Protein AF-A0A060A0N1-F1 (afdb_monomer)

Structure (mmCIF, N/CA/C/O backbone):
data_AF-A0A060A0N1-F1
#
_entry.id   AF-A0A060A0N1-F1
#
loop_
_atom_site.group_PDB
_atom_site.id
_atom_site.type_symbol
_atom_site.label_atom_id
_atom_site.label_alt_id
_atom_site.label_comp_id
_atom_site.label_asym_id
_atom_site.label_entity_id
_atom_site.label_seq_id
_atom_site.pdbx_PDB_ins_code
_atom_site.Cartn_x
_atom_site.Cartn_y
_atom_site.Cartn_z
_atom_site.occupancy
_atom_site.B_iso_or_equiv
_atom_site.auth_seq_id
_atom_site.auth_comp_id
_atom_site.auth_asym_id
_atom_site.auth_atom_id
_atom_site.pdbx_PDB_model_num
ATOM 1 N N . MET A 1 1 ? -32.993 4.330 38.661 1.00 51.53 1 MET A N 1
ATOM 2 C CA . MET A 1 1 ? -32.007 5.264 38.070 1.00 51.53 1 MET A CA 1
ATOM 3 C C . MET A 1 1 ? -31.323 4.557 36.906 1.00 51.53 1 MET A C 1
ATOM 5 O O . MET A 1 1 ? -30.610 3.595 37.146 1.00 51.53 1 MET A O 1
ATOM 9 N N . LEU A 1 2 ? -31.595 4.959 35.661 1.00 53.06 2 LEU A N 1
ATOM 10 C CA . LEU A 1 2 ? -30.929 4.419 34.467 1.00 53.06 2 LEU A CA 1
ATOM 11 C C . LEU A 1 2 ? -29.713 5.295 34.162 1.00 53.06 2 LEU A C 1
ATOM 13 O O . LEU A 1 2 ? -29.866 6.470 33.826 1.00 53.06 2 LEU A O 1
ATOM 17 N N . ALA A 1 3 ? -28.510 4.745 34.322 1.00 56.28 3 ALA A N 1
ATOM 18 C CA . ALA A 1 3 ? -27.291 5.417 33.899 1.00 56.28 3 ALA A CA 1
ATOM 19 C C . ALA A 1 3 ? -27.358 5.639 32.381 1.00 56.28 3 ALA A C 1
ATOM 21 O O . ALA A 1 3 ? -27.502 4.690 31.611 1.00 56.28 3 ALA A O 1
ATOM 22 N N . LYS A 1 4 ? -27.279 6.902 31.951 1.00 57.81 4 LYS A N 1
ATOM 23 C CA . LYS A 1 4 ? -27.106 7.251 30.541 1.00 57.81 4 LYS A CA 1
ATOM 24 C C . LYS A 1 4 ? -25.736 6.729 30.115 1.00 57.81 4 LYS A C 1
ATOM 26 O O . LYS A 1 4 ? -24.717 7.334 30.434 1.00 57.81 4 LYS A O 1
ATOM 31 N N . VAL A 1 5 ? 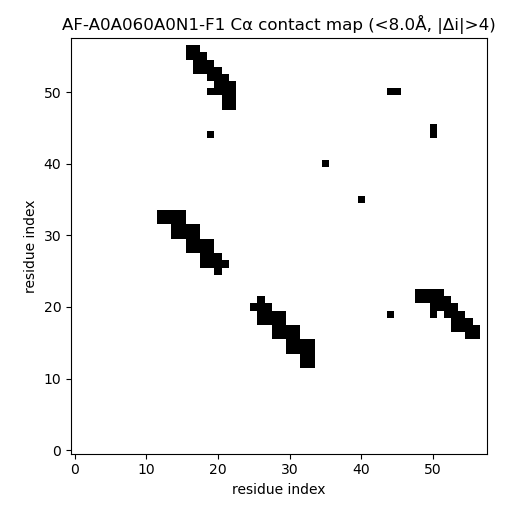-25.707 5.585 29.437 1.00 65.94 5 VAL A N 1
ATOM 32 C CA . VAL A 1 5 ? -24.495 5.084 28.789 1.00 65.94 5 VAL A CA 1
ATOM 33 C C . VAL A 1 5 ? -24.237 6.003 27.603 1.00 65.94 5 VAL A C 1
ATOM 35 O O . VAL A 1 5 ? -24.809 5.829 26.531 1.00 65.94 5 VAL A O 1
ATOM 38 N N . THR A 1 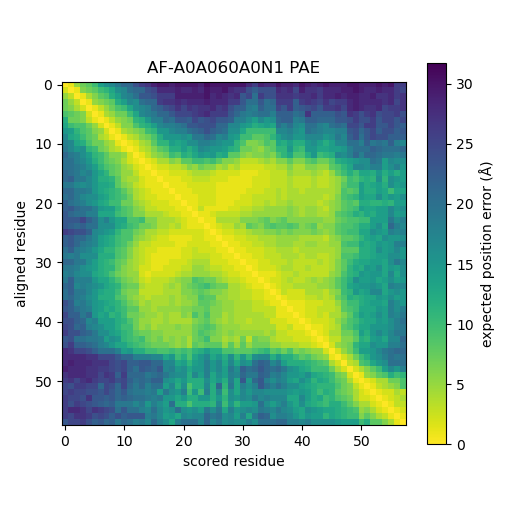6 ? -23.434 7.044 27.810 1.00 68.38 6 THR A N 1
ATOM 39 C CA . THR A 1 6 ? -22.919 7.858 26.710 1.00 68.38 6 THR A CA 1
ATOM 40 C C . THR A 1 6 ? -22.069 6.933 25.841 1.00 68.38 6 THR A C 1
ATOM 42 O O . THR A 1 6 ? -21.078 6.399 26.349 1.00 68.38 6 THR A O 1
ATOM 45 N N . PRO A 1 7 ? -22.427 6.686 24.569 1.00 68.62 7 PRO A N 1
ATOM 46 C CA . PRO A 1 7 ? -21.623 5.828 23.717 1.00 68.62 7 PRO A CA 1
ATOM 47 C C . PRO A 1 7 ? -20.260 6.496 23.543 1.00 68.62 7 PRO A C 1
ATOM 49 O O . PRO A 1 7 ? -20.148 7.565 22.940 1.00 68.62 7 PRO A O 1
ATOM 52 N N . LYS A 1 8 ? -19.213 5.892 24.117 1.00 70.88 8 LYS A N 1
ATOM 53 C CA . LYS A 1 8 ? -17.838 6.297 23.825 1.00 70.88 8 LYS A CA 1
ATOM 54 C C . LYS A 1 8 ? -17.643 6.134 22.322 1.00 70.88 8 LYS A C 1
ATOM 56 O O . LYS A 1 8 ? -17.847 5.047 21.784 1.00 70.88 8 LYS A O 1
ATOM 61 N N . ARG A 1 9 ? -17.280 7.228 21.645 1.00 72.50 9 ARG A N 1
ATOM 62 C CA . ARG A 1 9 ? -16.864 7.186 20.242 1.00 72.50 9 ARG A CA 1
ATOM 63 C C . ARG A 1 9 ? -1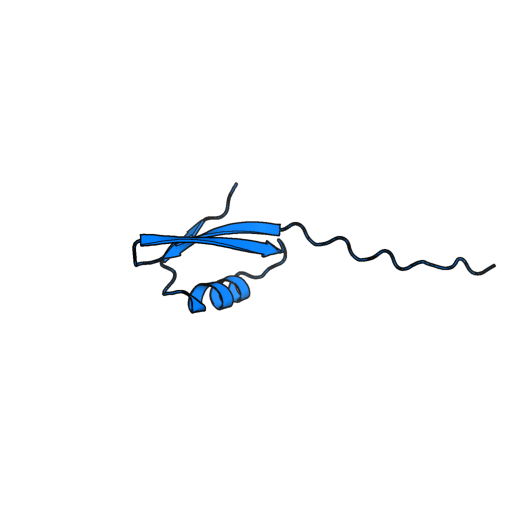5.754 6.127 20.128 1.00 72.50 9 ARG A C 1
ATOM 65 O O . ARG A 1 9 ? -14.832 6.188 20.942 1.00 72.50 9 ARG A O 1
ATOM 72 N N . PRO A 1 10 ? -15.837 5.177 19.179 1.00 70.12 10 PRO A N 1
ATOM 73 C CA . PRO A 1 10 ? -14.777 4.199 18.982 1.00 70.12 10 PRO A CA 1
ATOM 74 C C . PRO A 1 10 ? -13.457 4.938 18.774 1.00 70.12 10 PRO A C 1
ATOM 76 O O . PRO A 1 10 ? -13.393 5.857 17.952 1.00 70.12 10 PRO A O 1
ATOM 79 N N . GLU A 1 11 ? -12.429 4.582 19.539 1.00 73.31 11 GLU A N 1
ATOM 80 C CA . GLU A 1 11 ? -11.099 5.141 19.324 1.00 73.31 11 GLU A CA 1
ATOM 81 C C . GLU A 1 11 ? -10.631 4.758 17.911 1.00 73.31 11 GLU A C 1
ATOM 83 O O . GLU A 1 11 ? -10.818 3.606 17.495 1.00 73.31 11 GLU A O 1
ATOM 88 N N . PRO A 1 12 ? -10.081 5.705 17.127 1.00 68.31 12 PRO A N 1
ATOM 89 C CA . PRO A 1 12 ? -9.595 5.395 15.793 1.00 68.31 12 PRO A CA 1
ATOM 90 C C . PRO A 1 12 ? -8.508 4.326 15.892 1.00 68.31 12 PRO A C 1
ATOM 92 O O . PRO A 1 12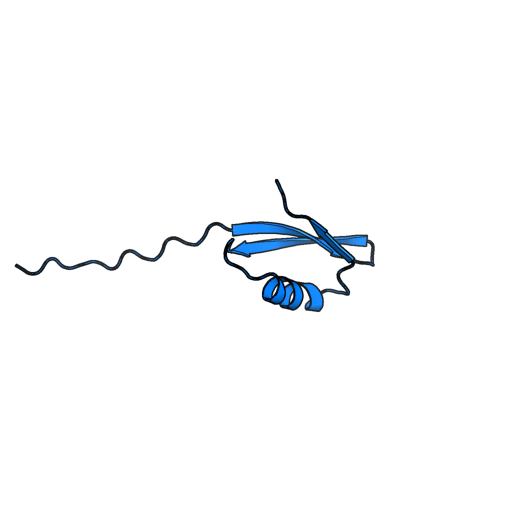 ? -7.573 4.440 16.684 1.00 68.31 12 PRO A O 1
ATOM 95 N N . SER A 1 13 ? -8.644 3.266 15.093 1.00 73.00 13 SER A N 1
ATOM 96 C CA . SER A 1 13 ? -7.674 2.175 15.093 1.00 73.00 13 SER A CA 1
ATOM 97 C C . SER A 1 13 ? -6.277 2.703 14.748 1.00 73.00 13 SER A C 1
ATOM 99 O O . SER A 1 13 ? -6.158 3.525 13.833 1.00 73.00 13 SER A O 1
ATOM 101 N N . PRO A 1 14 ? -5.217 2.223 15.424 1.00 81.69 14 PRO A N 1
ATOM 102 C CA . PRO A 1 14 ? -3.858 2.656 15.137 1.00 81.69 14 PRO A CA 1
ATOM 103 C C . PRO A 1 14 ? -3.524 2.387 13.666 1.00 81.69 14 PRO A C 1
ATOM 105 O O . PRO A 1 14 ? -3.717 1.273 13.158 1.00 81.69 14 PRO A O 1
ATOM 108 N N . LEU A 1 15 ? -3.058 3.435 12.983 1.00 86.62 15 LEU A N 1
ATOM 109 C CA . LEU A 1 15 ? -2.637 3.368 11.590 1.00 86.62 15 LEU A CA 1
ATOM 110 C C . LEU A 1 15 ? -1.182 2.902 11.508 1.00 86.62 15 LEU A C 1
ATOM 112 O O . LEU A 1 15 ? -0.333 3.325 12.289 1.00 86.62 15 LEU A O 1
ATOM 116 N N . VAL A 1 16 ? -0.901 2.043 10.537 1.00 86.06 16 VAL A N 1
ATOM 117 C CA . VAL A 1 16 ? 0.430 1.551 10.192 1.00 86.06 16 VAL A CA 1
ATOM 118 C C . VAL A 1 16 ? 0.821 2.150 8.849 1.00 86.06 16 VAL A C 1
ATOM 120 O O . VAL A 1 16 ? 0.025 2.154 7.906 1.00 86.06 16 VAL A O 1
ATOM 123 N N . ARG A 1 17 ? 2.052 2.657 8.772 1.00 86.94 17 ARG A N 1
ATOM 124 C CA . ARG A 1 17 ? 2.654 3.120 7.525 1.00 86.94 17 ARG A CA 1
ATOM 125 C C . ARG A 1 17 ? 3.197 1.934 6.737 1.00 86.94 17 ARG A C 1
ATOM 127 O O . ARG A 1 17 ? 3.920 1.108 7.286 1.00 86.94 17 ARG A O 1
ATOM 134 N N . VAL A 1 18 ? 2.859 1.879 5.456 1.00 84.31 18 VAL A N 1
ATOM 135 C CA . VAL A 1 18 ? 3.353 0.894 4.494 1.00 84.31 18 VAL A CA 1
ATOM 136 C C . VAL A 1 18 ? 3.938 1.658 3.316 1.00 84.31 18 VAL A C 1
ATOM 138 O O . VAL A 1 18 ? 3.216 2.390 2.640 1.00 84.31 18 VAL A O 1
ATOM 141 N N . ASP A 1 19 ? 5.236 1.493 3.083 1.00 85.25 19 ASP A N 1
ATOM 142 C CA . ASP A 1 19 ? 5.916 2.068 1.925 1.00 85.25 19 ASP A CA 1
ATOM 143 C C . ASP A 1 19 ? 5.917 1.035 0.784 1.00 85.25 19 ASP A C 1
ATOM 145 O O . ASP A 1 19 ? 6.318 -0.122 0.962 1.00 85.25 19 ASP A O 1
ATOM 149 N N . VAL A 1 20 ? 5.420 1.441 -0.385 1.00 82.50 20 VAL A N 1
ATOM 150 C CA . VAL A 1 20 ? 5.278 0.595 -1.575 1.00 82.50 20 VAL A CA 1
ATOM 151 C C . VAL A 1 20 ? 6.213 1.102 -2.656 1.00 82.50 20 VAL A C 1
ATOM 153 O O . VAL A 1 20 ? 6.065 2.238 -3.098 1.00 82.50 20 VAL A O 1
ATOM 156 N N . ALA A 1 21 ? 7.115 0.234 -3.111 1.00 83.06 21 ALA A N 1
ATOM 157 C CA . ALA A 1 21 ? 7.963 0.494 -4.266 1.00 83.06 21 ALA A CA 1
ATOM 158 C C . ALA A 1 21 ? 7.293 -0.009 -5.556 1.00 83.06 21 ALA A C 1
ATOM 160 O O . ALA A 1 21 ? 6.906 -1.185 -5.656 1.00 83.06 21 ALA A O 1
ATOM 161 N N . TYR A 1 22 ? 7.179 0.881 -6.536 1.00 79.06 22 TYR A N 1
ATOM 162 C CA . TYR A 1 22 ? 6.638 0.620 -7.866 1.00 79.06 22 TYR A CA 1
ATOM 163 C C . TYR A 1 22 ? 7.753 0.307 -8.869 1.00 79.06 22 TYR A C 1
ATOM 165 O O . TYR A 1 22 ? 8.942 0.475 -8.602 1.00 79.06 22 TYR A O 1
ATOM 173 N N . ALA A 1 23 ? 7.360 -0.230 -10.024 1.00 77.75 23 ALA 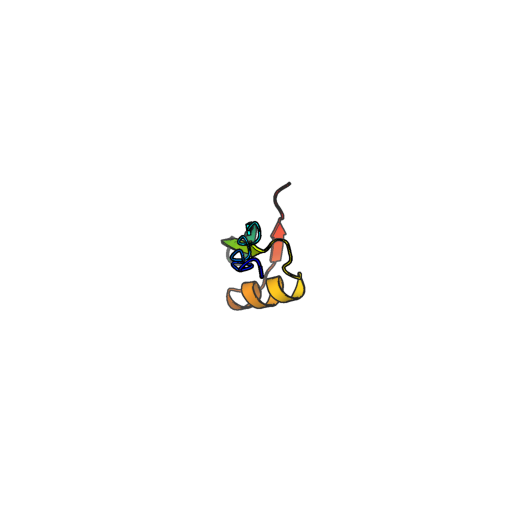A N 1
ATOM 174 C CA . ALA A 1 23 ? 8.292 -0.685 -11.055 1.00 77.75 23 ALA A CA 1
ATOM 175 C C . ALA A 1 23 ? 8.988 0.460 -11.818 1.00 77.75 23 ALA A C 1
ATOM 177 O O . ALA A 1 23 ? 10.035 0.235 -12.416 1.00 77.75 23 ALA A O 1
ATOM 178 N N . ASP A 1 24 ? 8.417 1.663 -11.796 1.00 80.81 24 ASP A N 1
ATOM 179 C CA . ASP A 1 24 ? 9.008 2.902 -12.324 1.00 80.81 24 ASP A CA 1
ATOM 180 C C . ASP A 1 24 ? 10.104 3.483 -11.412 1.00 80.81 24 ASP A C 1
ATOM 182 O O . ASP A 1 24 ? 10.793 4.422 -11.801 1.00 80.81 24 ASP A O 1
ATOM 186 N N . GLY A 1 25 ? 10.310 2.887 -10.232 1.00 79.81 25 GLY A N 1
ATOM 187 C CA . GLY A 1 25 ? 11.260 3.352 -9.228 1.00 79.81 25 GLY A CA 1
ATOM 188 C C . GLY A 1 25 ? 10.638 4.281 -8.186 1.00 79.81 25 GLY A C 1
ATOM 189 O O . GLY A 1 25 ? 11.308 4.593 -7.198 1.00 79.81 25 GLY A O 1
ATOM 190 N N . ASP A 1 26 ? 9.367 4.666 -8.337 1.00 82.25 26 ASP A N 1
ATOM 191 C CA . ASP A 1 26 ? 8.687 5.505 -7.359 1.00 82.25 26 ASP A CA 1
ATOM 192 C C . ASP A 1 26 ? 8.351 4.717 -6.092 1.00 82.25 26 ASP A C 1
ATOM 194 O O . ASP A 1 26 ? 8.090 3.511 -6.100 1.00 82.25 26 ASP A O 1
ATOM 198 N N . THR A 1 27 ? 8.348 5.415 -4.959 1.00 85.44 27 THR A N 1
ATOM 199 C CA . THR A 1 27 ? 7.916 4.855 -3.676 1.00 85.4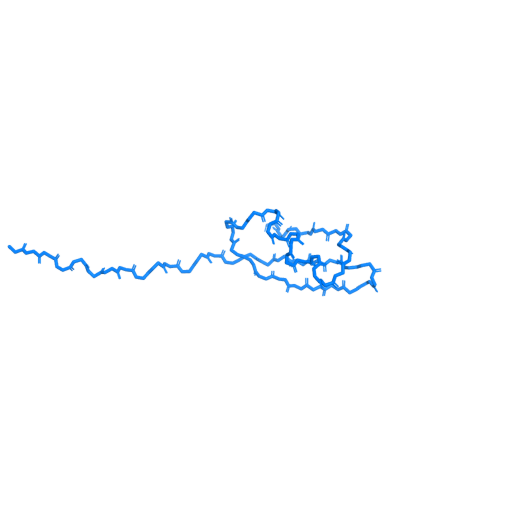4 27 THR A CA 1
ATOM 200 C C . THR A 1 27 ? 6.818 5.722 -3.083 1.00 85.44 27 THR A C 1
ATOM 202 O O . THR A 1 27 ? 7.028 6.912 -2.854 1.00 85.44 27 THR A O 1
ATOM 205 N N . LEU A 1 28 ? 5.656 5.128 -2.792 1.00 82.81 28 LEU A N 1
ATOM 206 C CA . LEU A 1 28 ? 4.542 5.827 -2.144 1.00 82.81 28 LEU A CA 1
ATOM 207 C C . LEU A 1 28 ? 4.260 5.247 -0.760 1.00 82.81 28 LEU A C 1
ATOM 209 O O . LEU A 1 28 ? 4.215 4.032 -0.567 1.00 82.81 28 LEU A O 1
ATOM 213 N N . ALA A 1 29 ? 4.028 6.143 0.196 1.00 85.69 29 ALA A N 1
ATOM 214 C CA . ALA A 1 29 ? 3.663 5.800 1.560 1.00 85.69 29 ALA A CA 1
ATOM 215 C C . ALA A 1 29 ? 2.142 5.794 1.723 1.00 85.69 29 ALA A C 1
ATOM 217 O O . ALA A 1 29 ? 1.466 6.776 1.410 1.00 85.69 29 ALA A O 1
ATOM 218 N N . TYR A 1 30 ? 1.609 4.715 2.284 1.00 84.25 30 TYR A N 1
ATOM 219 C CA . TYR A 1 30 ? 0.193 4.579 2.599 1.00 84.25 30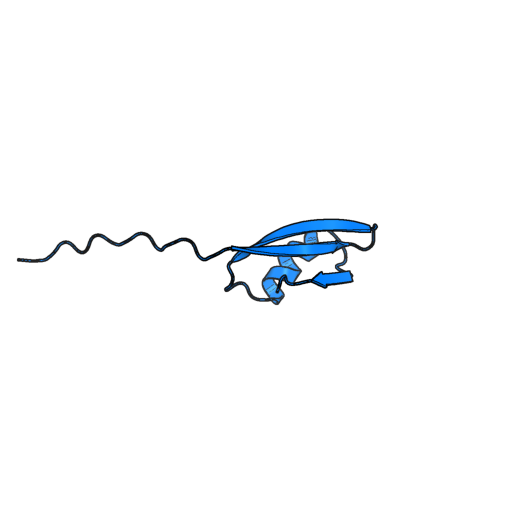 TYR A CA 1
ATOM 220 C C . TYR A 1 30 ? -0.007 4.340 4.089 1.00 84.25 30 TYR A C 1
ATOM 222 O O . TYR A 1 30 ? 0.771 3.641 4.736 1.00 84.25 30 TYR A O 1
ATOM 230 N N . LEU A 1 31 ? -1.083 4.904 4.633 1.00 85.38 31 LEU A N 1
ATOM 231 C CA . LEU A 1 31 ? -1.516 4.652 6.001 1.00 85.38 31 LEU A CA 1
ATOM 232 C C . LEU A 1 31 ? -2.721 3.722 5.981 1.00 85.38 31 LEU A C 1
ATOM 234 O O . LEU A 1 31 ? -3.735 4.015 5.339 1.00 85.38 31 LEU A O 1
ATOM 238 N N . PHE A 1 32 ? -2.627 2.620 6.717 1.00 85.00 32 PHE A N 1
ATOM 239 C CA . PHE A 1 32 ? -3.711 1.655 6.821 1.00 85.00 32 PHE A CA 1
ATOM 240 C C . PHE A 1 32 ? -4.027 1.300 8.271 1.00 85.00 32 PHE A C 1
ATOM 242 O O . PHE A 1 32 ? -3.117 1.254 9.095 1.00 85.00 32 PHE A O 1
ATOM 249 N N . PRO A 1 33 ? -5.291 0.992 8.606 1.00 85.75 33 PRO A N 1
ATOM 250 C CA . PRO A 1 33 ? -5.616 0.394 9.894 1.00 85.75 33 PRO A CA 1
ATOM 251 C C . PRO A 1 33 ? -4.842 -0.909 10.083 1.00 85.75 33 PRO A C 1
ATOM 253 O O . PRO A 1 33 ? -4.755 -1.710 9.154 1.00 85.75 33 PRO A O 1
ATOM 256 N N . ARG A 1 34 ? -4.340 -1.175 11.292 1.00 82.00 34 ARG A N 1
ATOM 257 C CA . ARG A 1 34 ? -3.624 -2.432 11.588 1.00 82.00 34 ARG A CA 1
ATOM 258 C C . ARG A 1 34 ? -4.457 -3.699 11.325 1.00 82.00 34 ARG A C 1
ATOM 260 O O . ARG A 1 34 ? -3.894 -4.763 11.107 1.00 82.00 34 ARG A O 1
ATOM 267 N N . SER A 1 35 ? -5.785 -3.585 11.336 1.00 82.88 35 SER A N 1
ATOM 268 C CA . SER A 1 35 ? -6.733 -4.664 11.032 1.00 82.88 35 SER A CA 1
ATOM 269 C C . SER A 1 35 ? -6.994 -4.872 9.535 1.00 82.88 35 SER A C 1
ATOM 271 O O . SER A 1 35 ? -7.803 -5.730 9.176 1.00 82.88 35 SER A O 1
ATOM 273 N N . ILE A 1 36 ? -6.362 -4.093 8.649 1.00 82.31 36 ILE A N 1
ATOM 274 C CA . ILE A 1 36 ? -6.568 -4.235 7.209 1.00 82.31 36 ILE A CA 1
ATOM 275 C C . ILE A 1 36 ? -6.074 -5.599 6.717 1.00 82.31 36 ILE A C 1
ATOM 277 O O . ILE A 1 36 ? -5.025 -6.093 7.134 1.00 82.31 36 ILE A O 1
ATOM 281 N N . ARG A 1 37 ? -6.813 -6.212 5.790 1.00 80.12 37 ARG A N 1
ATOM 282 C CA . ARG A 1 37 ? -6.393 -7.467 5.163 1.00 80.12 37 ARG A CA 1
ATOM 283 C C . ARG A 1 37 ? -5.465 -7.183 3.989 1.00 80.12 37 ARG A C 1
ATOM 285 O O . ARG A 1 37 ? -5.632 -6.202 3.269 1.00 80.12 37 ARG A O 1
ATOM 292 N N . ILE A 1 38 ? -4.544 -8.106 3.727 1.00 75.19 38 ILE A N 1
ATOM 293 C CA . ILE A 1 38 ? -3.575 -7.996 2.624 1.00 75.19 38 ILE A CA 1
ATOM 294 C C . ILE A 1 38 ? -4.271 -7.887 1.253 1.00 75.19 38 ILE A C 1
ATOM 296 O O . ILE A 1 38 ? -3.820 -7.144 0.386 1.00 75.19 38 ILE A O 1
ATOM 300 N N . VAL A 1 39 ? -5.414 -8.552 1.061 1.00 74.00 39 VAL A N 1
ATOM 301 C CA . VAL A 1 39 ? -6.214 -8.431 -0.176 1.00 74.00 39 VAL A CA 1
ATOM 302 C C . VAL A 1 39 ? -6.742 -7.007 -0.404 1.00 74.00 39 VAL A C 1
ATOM 304 O O . VAL A 1 39 ? -6.778 -6.522 -1.538 1.00 74.00 39 VAL A O 1
ATOM 307 N N . ASP A 1 40 ? -7.081 -6.305 0.679 1.00 74.94 40 ASP A N 1
ATOM 308 C CA . ASP A 1 40 ? -7.581 -4.932 0.637 1.00 74.94 40 ASP A CA 1
ATOM 309 C C . ASP A 1 40 ? -6.418 -3.938 0.418 1.00 74.94 40 ASP A C 1
ATOM 311 O O . ASP A 1 40 ? -6.596 -2.924 -0.263 1.00 74.94 40 ASP A O 1
ATOM 315 N N . LEU A 1 41 ? -5.208 -4.263 0.907 1.00 75.31 41 LEU A N 1
ATOM 316 C CA . LEU A 1 41 ? -3.965 -3.550 0.570 1.00 75.31 41 LEU A CA 1
ATOM 317 C C . LEU A 1 41 ? -3.694 -3.620 -0.934 1.00 75.31 41 LEU A C 1
ATOM 319 O O . LEU A 1 41 ? -3.592 -2.582 -1.584 1.00 75.31 41 LEU A O 1
ATOM 323 N N . ASN A 1 42 ? -3.655 -4.829 -1.504 1.00 72.38 42 ASN A N 1
ATOM 324 C CA . ASN A 1 42 ? -3.407 -5.026 -2.934 1.00 72.38 42 ASN A CA 1
ATOM 325 C C . ASN A 1 42 ? -4.415 -4.264 -3.794 1.00 72.38 42 ASN A C 1
ATOM 327 O O . ASN A 1 42 ? -4.023 -3.626 -4.761 1.00 72.38 42 ASN A O 1
ATOM 331 N N . THR A 1 43 ? -5.696 -4.255 -3.421 1.00 71.44 43 THR A N 1
ATOM 332 C CA . THR A 1 43 ? -6.731 -3.529 -4.176 1.00 71.44 43 THR A CA 1
ATOM 333 C C . THR A 1 43 ? -6.505 -2.012 -4.180 1.00 71.44 43 THR A C 1
ATOM 335 O O . THR A 1 43 ? -6.763 -1.351 -5.188 1.00 71.44 43 THR A O 1
ATOM 338 N N . ARG A 1 44 ? -6.013 -1.437 -3.073 1.00 69.31 44 ARG A N 1
ATOM 339 C CA . ARG A 1 44 ? -5.725 0.005 -2.977 1.00 69.31 44 ARG A CA 1
ATOM 340 C C . ARG A 1 44 ? -4.419 0.393 -3.665 1.00 69.31 44 ARG A C 1
ATOM 342 O O . ARG A 1 44 ? -4.363 1.459 -4.268 1.00 69.31 44 ARG A O 1
ATOM 349 N N . ILE A 1 45 ? -3.409 -0.470 -3.601 1.00 74.12 45 ILE A N 1
ATOM 350 C CA . ILE A 1 45 ? -2.082 -0.214 -4.168 1.00 74.12 45 ILE A CA 1
ATOM 351 C C . ILE A 1 45 ? -2.061 -0.509 -5.683 1.00 74.12 45 ILE A C 1
ATOM 353 O O . ILE A 1 45 ? -1.500 0.260 -6.456 1.00 74.12 45 ILE A O 1
ATOM 357 N N . ALA A 1 46 ? -2.756 -1.553 -6.150 1.00 62.22 46 ALA A N 1
ATOM 358 C CA . ALA A 1 46 ? -2.801 -1.935 -7.567 1.00 62.22 46 ALA A CA 1
ATOM 359 C C . ALA A 1 46 ? -3.440 -0.874 -8.479 1.00 62.22 46 ALA A C 1
ATOM 361 O O . ALA A 1 46 ? -3.207 -0.894 -9.686 1.00 62.22 46 ALA A O 1
ATOM 362 N N . ARG A 1 47 ? -4.208 0.076 -7.925 1.00 55.22 47 ARG A N 1
ATOM 363 C CA . ARG A 1 47 ? -4.706 1.235 -8.685 1.00 55.22 47 ARG A CA 1
ATOM 364 C C . ARG A 1 47 ? -3.601 2.219 -9.095 1.00 55.22 47 ARG A C 1
ATOM 366 O O . ARG A 1 47 ? -3.845 3.003 -10.002 1.00 55.22 47 ARG A O 1
ATOM 373 N N . ALA A 1 48 ? -2.429 2.187 -8.460 1.00 53.56 48 ALA A N 1
ATOM 374 C CA . ALA A 1 48 ? -1.328 3.117 -8.721 1.00 53.56 48 ALA A CA 1
ATOM 375 C C . ALA A 1 48 ? -0.192 2.523 -9.581 1.00 53.56 48 ALA A C 1
ATOM 377 O O . ALA A 1 48 ? 0.659 3.266 -10.047 1.00 53.56 48 ALA A O 1
ATOM 378 N N . GLY A 1 49 ? -0.193 1.215 -9.857 1.00 50.88 49 GLY A N 1
ATOM 379 C CA . GLY A 1 49 ? 0.826 0.560 -10.683 1.00 50.88 49 GLY A CA 1
ATOM 380 C C . GLY A 1 49 ? 1.083 -0.877 -10.233 1.00 50.88 49 GLY A C 1
ATOM 381 O O . GLY A 1 49 ? 0.755 -1.252 -9.107 1.00 50.88 49 GLY A O 1
ATOM 382 N N . ARG A 1 50 ? 1.642 -1.716 -11.117 1.00 60.25 50 ARG A N 1
ATOM 383 C CA . ARG A 1 50 ? 2.007 -3.108 -10.787 1.00 60.25 50 ARG A CA 1
ATOM 384 C C . ARG A 1 50 ? 2.978 -3.114 -9.596 1.00 60.25 50 ARG A C 1
ATOM 386 O O . ARG A 1 50 ? 4.107 -2.650 -9.717 1.00 60.25 50 ARG A O 1
ATOM 393 N N . VAL A 1 51 ? 2.529 -3.640 -8.458 1.00 58.56 51 VAL A N 1
ATOM 394 C CA . VAL A 1 51 ? 3.294 -3.684 -7.202 1.00 58.56 51 VAL A CA 1
ATOM 395 C C . VAL A 1 51 ? 4.401 -4.725 -7.299 1.00 58.56 51 VAL A C 1
ATOM 397 O O . VAL A 1 51 ? 4.114 -5.897 -7.533 1.00 58.56 51 VAL A O 1
ATOM 400 N N . HIS A 1 52 ? 5.652 -4.314 -7.084 1.00 57.47 52 HIS A N 1
ATOM 401 C CA . HIS A 1 52 ? 6.803 -5.220 -7.118 1.00 57.47 52 HIS A CA 1
ATOM 402 C C . HIS A 1 52 ? 7.180 -5.744 -5.720 1.00 57.47 52 HIS A C 1
ATOM 404 O O . HIS A 1 52 ? 7.593 -6.894 -5.579 1.00 57.47 52 HIS A O 1
ATOM 410 N N . ARG A 1 53 ? 7.036 -4.923 -4.664 1.00 58.06 53 ARG A N 1
ATOM 411 C CA . ARG A 1 53 ? 7.431 -5.294 -3.292 1.00 58.06 53 ARG A CA 1
ATOM 412 C C . ARG A 1 53 ? 6.676 -4.490 -2.227 1.00 58.06 53 ARG A C 1
ATOM 414 O O . ARG A 1 53 ? 6.515 -3.283 -2.365 1.00 58.06 53 ARG A O 1
ATOM 421 N N . VAL A 1 54 ? 6.287 -5.156 -1.136 1.00 61.47 54 VAL A N 1
ATOM 422 C CA . VAL A 1 54 ? 5.695 -4.535 0.0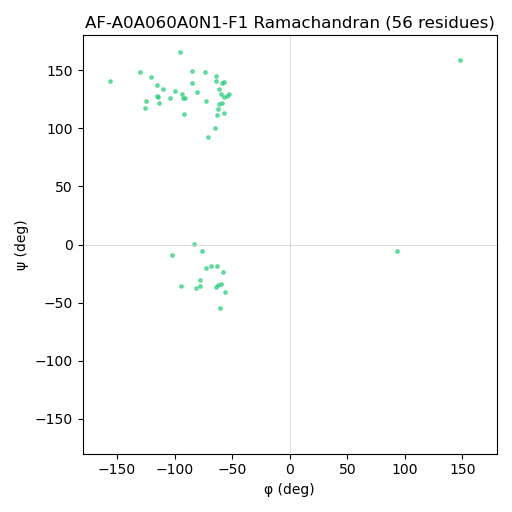65 1.00 61.47 54 VAL A CA 1
ATOM 423 C C . VAL A 1 54 ? 6.650 -4.720 1.245 1.00 61.47 54 VAL A C 1
ATOM 425 O O . VAL A 1 54 ? 7.071 -5.845 1.520 1.00 61.47 54 VAL A O 1
ATOM 428 N N . VAL A 1 55 ? 7.002 -3.633 1.938 1.00 63.16 55 VAL A N 1
ATOM 429 C CA . VAL A 1 55 ? 7.839 -3.660 3.150 1.00 63.16 55 VAL A CA 1
ATOM 430 C C . VAL A 1 55 ? 7.009 -3.177 4.336 1.00 63.16 55 VAL A C 1
ATOM 432 O O . VAL A 1 55 ? 6.389 -2.118 4.278 1.00 63.16 55 VAL A O 1
ATOM 435 N N . LEU A 1 56 ? 6.991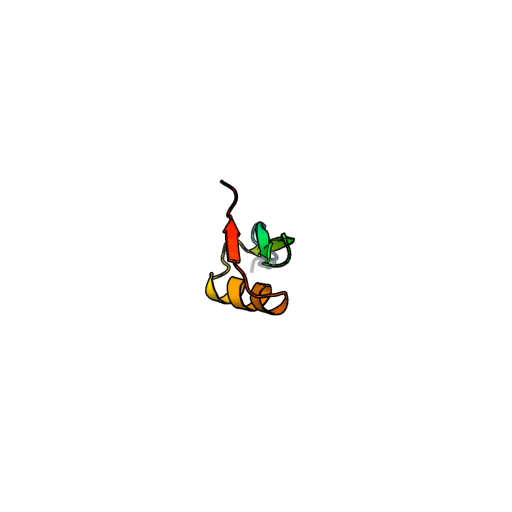 -3.961 5.415 1.00 50.25 56 LEU A N 1
ATOM 436 C CA . LEU A 1 56 ? 6.360 -3.581 6.677 1.00 50.25 56 LEU A CA 1
ATOM 437 C C . LEU A 1 56 ? 7.444 -3.088 7.649 1.00 50.25 56 LEU A C 1
ATOM 439 O O . LEU A 1 56 ? 8.467 -3.769 7.781 1.00 50.25 56 LEU A O 1
ATOM 443 N N . PRO A 1 57 ? 7.260 -1.931 8.314 1.00 47.22 57 PRO A N 1
ATOM 444 C CA . PRO A 1 57 ? 8.178 -1.494 9.360 1.00 47.22 57 PRO A CA 1
ATOM 445 C C . PRO A 1 57 ? 8.142 -2.480 10.540 1.00 47.22 57 PRO A C 1
ATOM 447 O O . PRO A 1 57 ? 7.096 -3.067 10.826 1.00 47.22 57 PRO A O 1
ATOM 450 N N . ARG A 1 58 ? 9.306 -2.684 11.173 1.00 54.94 58 ARG A N 1
ATOM 451 C CA . ARG A 1 58 ? 9.466 -3.542 12.358 1.00 54.94 58 ARG A CA 1
ATOM 452 C C . ARG A 1 58 ? 8.719 -2.987 13.565 1.00 54.94 58 ARG A C 1
ATOM 454 O O . ARG A 1 58 ? 8.715 -1.747 13.724 1.00 54.94 58 ARG A O 1
#

Mean predicted aligned error: 11.79 Å

Secondary structure (DSSP, 8-state):
-------PPPPPPPEEEEEEEETTS-EEEEEEETT--HHHHHHHHTTTS-EEEEE---

Organism: Acidithiobacillus caldus (strain ATCC 51756 / DSM 8584 / KU) (NCBI:txid637389)

Nearest PDB structures (foldseek):
  8dy7-assembly1_G  TM=6.194E-01  e=1.848E+00  Streptomyces venezuelae
  6bzo-assembly1_J  TM=6.257E-01  e=4.193E+00  Mycobacterium tuberculosis
  2le2-assembly1_A  TM=4.166E-01  e=1.629E+00  Salasvirus phi29
  8r3m-assembly1_J  TM=6.001E-01  e=5.395E+00  Mycolicibacterium smegmatis MC2 155
  8ail-assembly1_J  TM=4.118E-01  e=3.937E+00  Bacillus phage VMY22

Solvent-accessible surface area (backbone atoms only — not comparable to full-atom values): 3895 Å² total; per-residue (Å²): 137,83,81,82,78,73,79,73,75,80,76,79,67,64,67,41,70,36,51,36,41,37,81,91,70,52,72,50,78,45,78,38,50,73,84,63,52,71,72,60,48,49,62,65,49,53,78,79,42,71,74,74,50,83,52,75,75,132

Foldseek 3Di:
DDPPPPPDDPDPADWFWKWFAAPVRDIDIDTDHPPDDPVNVCVVCVVVHDTDDIDGDD

pLDDT: mean 71.85, std 11.73, range [47.22, 86.94]

Radius of gyration: 17.37 Å; Cα contacts (8 Å, |Δi|>4): 62; chains: 1; bounding box: 43×16×50 Å

Sequence (58 aa):
MLAKVTPKRPEPSPLVRVDVAYADGDTLAYLFPRSIRIVDLNTRIARAGRVHRVVLPR